Protein AF-A0A6G6YBS6-F1 (afdb_monomer)

Radius of gyration: 15.55 Å; Cα contacts (8 Å, |Δi|>4): 5; chains: 1; bounding box: 33×29×32 Å

Sequence (47 aa):
MFGWTPDGFWNATPEELAALVRAAGGEEAAPPDGAVIARLKEQFPDG

Mean predicted aligned error: 7.68 Å

Organism: NCBI:txid2711215

Structure (mmCIF, N/CA/C/O backbone):
data_AF-A0A6G6YBS6-F1
#
_entry.id   AF-A0A6G6YBS6-F1
#
loop_
_atom_site.group_PDB
_atom_site.id
_atom_site.type_symbol
_atom_site.label_atom_id
_atom_site.label_alt_id
_atom_site.label_comp_id
_atom_site.label_asym_id
_atom_site.label_entity_id
_atom_site.label_seq_id
_atom_site.pdbx_PDB_ins_code
_atom_site.Cartn_x
_atom_site.Cartn_y
_atom_site.Cartn_z
_atom_site.occupancy
_atom_site.B_iso_or_equiv
_atom_site.auth_seq_id
_atom_site.auth_comp_id
_atom_site.auth_asym_id
_atom_site.auth_atom_id
_atom_site.pdbx_PDB_model_num
ATOM 1 N N . MET A 1 1 ? -18.097 -4.852 -6.493 1.00 61.25 1 MET A N 1
ATOM 2 C CA . MET A 1 1 ? -17.749 -3.914 -5.401 1.00 61.25 1 MET A CA 1
ATOM 3 C C . MET A 1 1 ? -18.094 -4.610 -4.094 1.00 61.25 1 MET A C 1
ATOM 5 O O . MET A 1 1 ? -19.211 -5.090 -3.989 1.00 61.25 1 MET A O 1
ATOM 9 N N . PHE A 1 2 ? -17.158 -4.748 -3.153 1.00 69.56 2 PHE A N 1
ATOM 10 C CA . PHE A 1 2 ? -17.272 -5.653 -1.992 1.00 69.56 2 PHE A CA 1
ATOM 11 C C . PHE A 1 2 ? -18.347 -5.283 -0.945 1.00 69.56 2 PHE A C 1
ATOM 13 O O . PHE A 1 2 ? -18.442 -5.943 0.080 1.00 69.56 2 PHE A O 1
ATOM 20 N N . GLY A 1 3 ? -19.171 -4.254 -1.185 1.0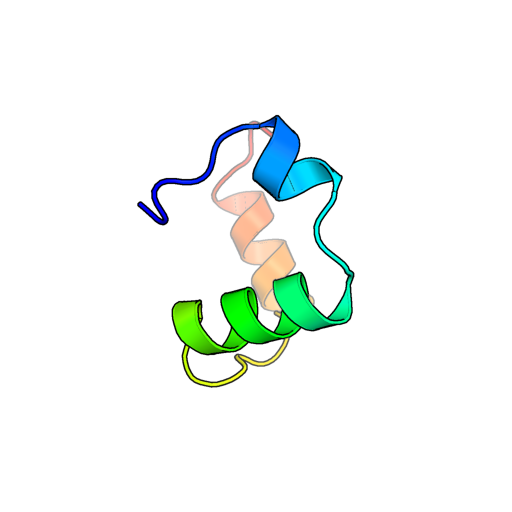0 79.81 3 GLY A N 1
ATOM 21 C CA . GLY A 1 3 ? -20.295 -3.886 -0.311 1.00 79.81 3 GLY A CA 1
ATOM 22 C C . GLY A 1 3 ? -19.893 -3.343 1.064 1.00 79.81 3 GLY A C 1
ATOM 23 O O . GLY A 1 3 ? -20.736 -3.259 1.950 1.00 79.81 3 GLY A O 1
ATOM 24 N N . TRP A 1 4 ? -18.620 -2.998 1.259 1.00 83.81 4 TRP A N 1
ATOM 25 C CA . TRP A 1 4 ? -18.101 -2.539 2.543 1.00 83.81 4 TRP A CA 1
ATOM 26 C C . TRP A 1 4 ? -18.461 -1.084 2.831 1.00 83.81 4 TRP A C 1
ATOM 28 O O . TRP A 1 4 ? -18.377 -0.218 1.958 1.00 83.81 4 TRP A O 1
ATOM 38 N N . THR A 1 5 ? -18.817 -0.820 4.087 1.00 91.00 5 THR A N 1
ATOM 39 C CA . THR A 1 5 ? -18.860 0.535 4.637 1.00 91.00 5 THR A CA 1
ATOM 40 C C . THR A 1 5 ? -17.438 1.001 4.981 1.00 91.00 5 THR A C 1
ATOM 42 O O . THR A 1 5 ? -16.560 0.161 5.208 1.00 91.00 5 THR A O 1
ATOM 45 N N 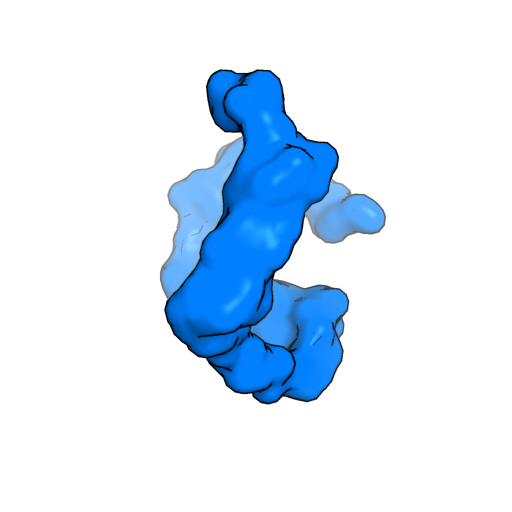. PRO A 1 6 ? -17.185 2.321 5.060 1.00 90.12 6 PRO A N 1
ATOM 46 C CA . PRO A 1 6 ? -15.885 2.846 5.481 1.00 90.12 6 PRO A CA 1
ATOM 47 C C . PRO A 1 6 ? -15.412 2.283 6.829 1.00 90.12 6 PRO A C 1
ATOM 49 O O . PRO A 1 6 ? -14.256 1.893 6.956 1.00 90.12 6 PRO A O 1
ATOM 52 N N . ASP A 1 7 ? -16.310 2.168 7.811 1.00 93.62 7 ASP A N 1
ATOM 53 C CA . ASP A 1 7 ? -15.995 1.592 9.124 1.00 93.62 7 ASP A CA 1
ATOM 54 C C . ASP A 1 7 ? -15.597 0.116 9.051 1.00 93.62 7 ASP A C 1
ATOM 56 O O . ASP A 1 7 ? -14.707 -0.320 9.780 1.00 93.62 7 ASP A O 1
ATOM 60 N N . GLY A 1 8 ? -16.236 -0.656 8.166 1.00 92.56 8 GLY A N 1
ATOM 61 C CA . GLY A 1 8 ? -15.894 -2.061 7.948 1.00 92.56 8 GLY A CA 1
ATOM 62 C C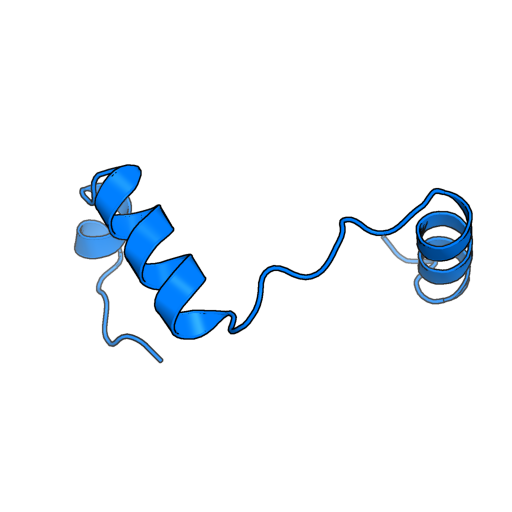 . GLY A 1 8 ? -14.485 -2.230 7.381 1.00 92.56 8 GLY A C 1
ATOM 63 O O . GLY A 1 8 ? -13.768 -3.134 7.790 1.00 92.56 8 GLY A O 1
ATOM 64 N N . PHE A 1 9 ? -14.060 -1.322 6.499 1.00 90.19 9 PHE A N 1
ATOM 65 C CA . PHE A 1 9 ? -12.698 -1.320 5.967 1.00 90.19 9 PHE A CA 1
ATOM 66 C C . PHE A 1 9 ? -11.660 -0.955 7.035 1.00 90.19 9 PHE A C 1
ATOM 68 O O . PHE A 1 9 ? -10.662 -1.655 7.180 1.00 90.19 9 PHE A O 1
ATOM 75 N N . TRP A 1 10 ? -11.892 0.120 7.795 1.00 92.06 10 TRP A N 1
ATOM 76 C CA . TRP A 1 10 ? -10.898 0.624 8.749 1.00 92.06 10 TRP A CA 1
ATOM 77 C C . TRP A 1 10 ? -10.728 -0.235 10.005 1.00 92.06 10 TRP A C 1
ATOM 79 O O . TRP A 1 10 ? -9.687 -0.141 10.650 1.00 92.06 10 TRP A O 1
ATOM 89 N N . ASN A 1 11 ? -11.711 -1.073 10.346 1.00 95.00 11 ASN A N 1
ATOM 90 C CA . ASN A 1 11 ? -11.618 -2.003 11.476 1.00 95.00 11 ASN A CA 1
ATOM 91 C C . ASN A 1 11 ? -11.132 -3.412 11.091 1.00 95.00 11 ASN A C 1
ATOM 93 O O . ASN A 1 11 ? -10.917 -4.227 11.987 1.00 95.00 11 ASN A O 1
ATOM 97 N N . ALA A 1 12 ? -10.981 -3.720 9.799 1.00 93.69 12 ALA A N 1
ATOM 98 C CA . ALA A 1 12 ? -10.525 -5.034 9.350 1.00 93.69 12 ALA A CA 1
ATOM 99 C C . ALA A 1 12 ? -9.064 -5.289 9.747 1.00 93.69 12 ALA A C 1
ATOM 101 O O . ALA A 1 12 ? -8.233 -4.371 9.748 1.00 93.69 12 ALA A O 1
ATOM 102 N N . THR A 1 13 ? -8.721 -6.543 10.045 1.00 95.06 13 THR A N 1
ATOM 103 C CA . THR A 1 13 ? -7.326 -6.887 10.339 1.00 95.06 13 THR A CA 1
ATOM 104 C C . THR A 1 13 ? -6.486 -6.949 9.057 1.00 95.06 13 THR A C 1
ATOM 106 O O . THR A 1 13 ? -7.010 -7.196 7.963 1.00 95.06 13 THR A O 1
ATOM 109 N N . PRO A 1 14 ? -5.154 -6.774 9.153 1.00 91.38 14 PRO A N 1
ATOM 110 C CA . PRO A 1 14 ? -4.267 -6.955 8.009 1.00 91.38 14 PRO A CA 1
ATOM 111 C C . PRO A 1 14 ? -4.402 -8.333 7.343 1.00 91.38 14 PRO A C 1
ATOM 113 O O . PRO A 1 14 ? -4.316 -8.423 6.117 1.00 91.38 14 PRO A O 1
ATOM 116 N N . GLU A 1 15 ? -4.635 -9.406 8.109 1.00 93.69 15 GLU A N 1
ATOM 117 C CA . GLU A 1 15 ? -4.815 -10.751 7.547 1.00 93.69 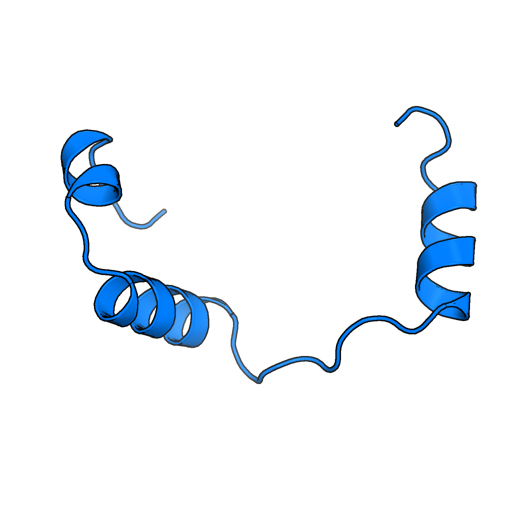15 GLU A CA 1
ATOM 118 C C . GLU A 1 15 ? -6.108 -10.878 6.735 1.00 93.69 15 GLU A C 1
ATOM 120 O O . GLU A 1 15 ? -6.096 -11.491 5.662 1.00 93.69 15 GLU A O 1
ATOM 125 N N . GLU A 1 16 ? -7.204 -10.287 7.215 1.00 91.88 16 GLU A N 1
ATOM 126 C CA . GLU A 1 16 ? -8.496 -10.263 6.521 1.00 91.88 16 GLU A CA 1
ATOM 127 C C . GLU A 1 16 ? -8.398 -9.480 5.208 1.00 91.88 16 GLU A C 1
ATOM 129 O O . GLU A 1 16 ? -8.844 -9.955 4.159 1.00 91.88 16 GLU A O 1
ATOM 134 N N . LEU A 1 17 ? -7.736 -8.320 5.239 1.00 90.50 17 LEU A N 1
ATOM 135 C CA . LEU A 1 17 ? -7.472 -7.516 4.046 1.00 90.50 17 LEU A CA 1
ATOM 136 C C . LEU A 1 17 ? -6.587 -8.269 3.049 1.00 90.50 17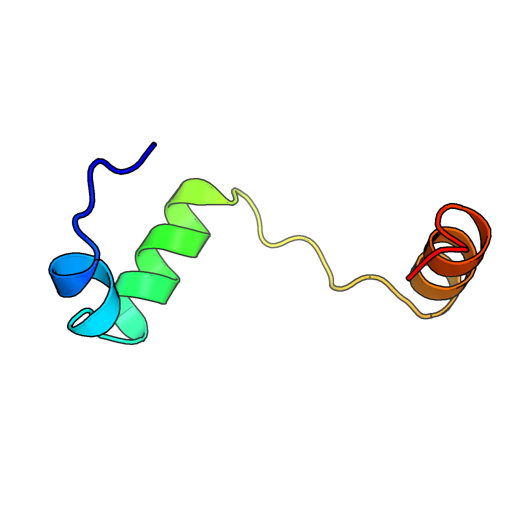 LEU A C 1
ATOM 138 O O . LEU A 1 17 ? -6.886 -8.295 1.855 1.00 90.50 17 LEU A O 1
ATOM 142 N N . ALA A 1 18 ? -5.529 -8.931 3.518 1.00 87.81 18 ALA A N 1
ATOM 143 C CA . ALA A 1 18 ? -4.653 -9.718 2.658 1.00 87.81 18 ALA A CA 1
ATOM 144 C C . ALA A 1 18 ? -5.390 -10.912 2.028 1.00 87.81 18 ALA A C 1
ATOM 146 O O . ALA A 1 18 ? -5.185 -11.215 0.852 1.00 87.81 18 ALA A O 1
ATOM 147 N N . ALA A 1 19 ? -6.268 -11.583 2.780 1.00 88.88 19 ALA A N 1
ATOM 148 C CA . ALA A 1 19 ? -7.108 -12.655 2.252 1.00 88.88 19 ALA A CA 1
ATOM 149 C C . ALA A 1 19 ? -8.069 -12.141 1.172 1.00 88.88 19 ALA A C 1
ATOM 151 O O . ALA A 1 19 ? -8.191 -12.772 0.121 1.00 88.88 19 ALA A O 1
ATOM 152 N N . LEU A 1 20 ? -8.684 -10.976 1.393 1.00 88.62 20 LEU A N 1
ATOM 153 C CA . LEU A 1 20 ? -9.548 -10.324 0.415 1.00 88.62 20 LEU A CA 1
ATOM 154 C C . LEU A 1 20 ? -8.784 -9.939 -0.858 1.00 88.62 20 LEU A C 1
ATOM 156 O O . LEU A 1 20 ? -9.243 -10.250 -1.954 1.00 88.62 20 LEU A O 1
ATOM 160 N N . VAL A 1 21 ? -7.618 -9.300 -0.726 1.00 86.62 21 VAL A N 1
ATOM 161 C CA . VAL A 1 21 ? -6.776 -8.898 -1.865 1.00 86.62 21 VAL A CA 1
ATOM 162 C C . VAL A 1 21 ? -6.352 -10.114 -2.682 1.00 86.62 21 VAL A C 1
ATOM 164 O O . VAL A 1 21 ? -6.467 -10.079 -3.903 1.00 86.62 21 VAL A O 1
ATOM 167 N N . ARG A 1 22 ? -5.945 -11.215 -2.038 1.00 85.19 22 ARG A N 1
ATOM 168 C CA . ARG A 1 22 ? -5.629 -12.471 -2.741 1.00 85.19 22 ARG A CA 1
ATOM 169 C C . ARG A 1 22 ? -6.844 -13.051 -3.465 1.00 85.19 22 ARG A C 1
ATOM 171 O O . ARG A 1 22 ? -6.732 -13.458 -4.616 1.00 85.19 22 ARG A O 1
ATOM 178 N N . ALA A 1 23 ? -8.009 -13.066 -2.817 1.00 85.94 23 ALA A N 1
ATOM 179 C CA . ALA A 1 23 ? -9.241 -13.561 -3.428 1.00 85.94 23 ALA A CA 1
ATOM 180 C C . ALA A 1 23 ? -9.703 -12.694 -4.617 1.00 85.94 23 ALA A C 1
ATOM 182 O O . ALA A 1 23 ? -10.284 -13.212 -5.567 1.00 85.94 23 ALA A O 1
ATOM 183 N N .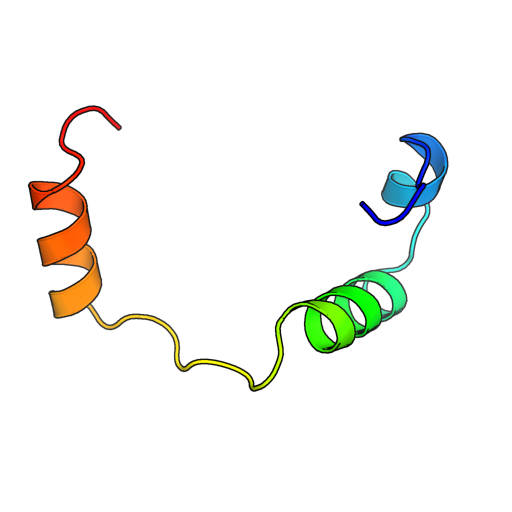 ALA A 1 24 ? -9.444 -11.385 -4.566 1.00 84.56 24 ALA A N 1
ATOM 184 C CA . ALA A 1 24 ? -9.815 -10.421 -5.599 1.00 84.56 24 ALA A CA 1
ATOM 185 C C . ALA A 1 24 ? -8.813 -10.341 -6.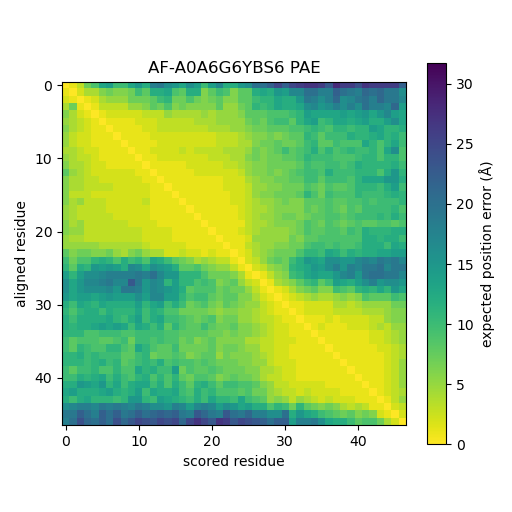762 1.00 84.56 24 ALA A C 1
ATOM 187 O O . ALA A 1 24 ? -9.216 -10.101 -7.899 1.00 84.56 24 ALA A O 1
ATOM 188 N N . GLY A 1 25 ? -7.519 -10.475 -6.461 1.00 76.88 25 GLY A N 1
ATOM 189 C CA . GLY A 1 25 ? -6.405 -10.173 -7.361 1.00 76.88 25 GLY A CA 1
ATOM 190 C C . GLY A 1 25 ? -5.964 -11.316 -8.274 1.00 76.88 25 GLY A C 1
ATOM 191 O O . GLY A 1 25 ? -5.202 -11.067 -9.201 1.00 76.88 25 GLY A O 1
ATOM 192 N N . GLY A 1 26 ? -6.448 -12.543 -8.062 1.00 71.81 26 GLY A N 1
ATOM 193 C CA . GLY A 1 26 ? -5.950 -13.709 -8.801 1.00 71.81 26 GLY A CA 1
ATOM 194 C C . GLY A 1 26 ? -4.488 -14.035 -8.458 1.00 71.81 26 GLY A C 1
ATOM 195 O O . GLY A 1 26 ? -4.005 -13.641 -7.398 1.00 71.81 26 GLY A O 1
ATOM 196 N N . GLU A 1 27 ? -3.799 -14.796 -9.319 1.00 63.31 27 GLU A N 1
ATOM 197 C CA . GLU A 1 27 ? -2.393 -15.183 -9.102 1.00 63.31 27 GLU A CA 1
ATOM 198 C C . GLU A 1 27 ? -1.495 -13.967 -8.839 1.00 63.31 27 GLU A C 1
ATOM 200 O O . GLU A 1 27 ? -1.588 -12.943 -9.516 1.00 63.31 27 GLU A O 1
ATOM 205 N N . GLU A 1 28 ? -0.615 -14.104 -7.845 1.00 69.44 28 GLU A N 1
ATOM 206 C CA . GLU A 1 28 ? 0.332 -13.073 -7.430 1.00 69.44 28 GLU A CA 1
ATOM 207 C C . GLU A 1 28 ? 1.260 -12.721 -8.602 1.00 69.44 28 GLU A C 1
ATOM 209 O O . GLU A 1 28 ? 2.189 -13.457 -8.938 1.00 69.44 28 GLU A O 1
ATOM 214 N N . ALA A 1 29 ? 0.978 -11.599 -9.267 1.00 72.38 29 ALA A N 1
ATOM 215 C CA . ALA A 1 29 ? 1.827 -11.100 -10.333 1.00 72.38 29 ALA A CA 1
ATOM 216 C C . ALA A 1 29 ? 3.150 -10.608 -9.737 1.00 72.38 29 ALA A C 1
ATOM 218 O O . ALA A 1 29 ? 3.167 -9.896 -8.730 1.00 72.38 29 ALA A O 1
ATOM 219 N N . ALA A 1 30 ? 4.263 -10.969 -10.380 1.00 80.12 30 ALA A N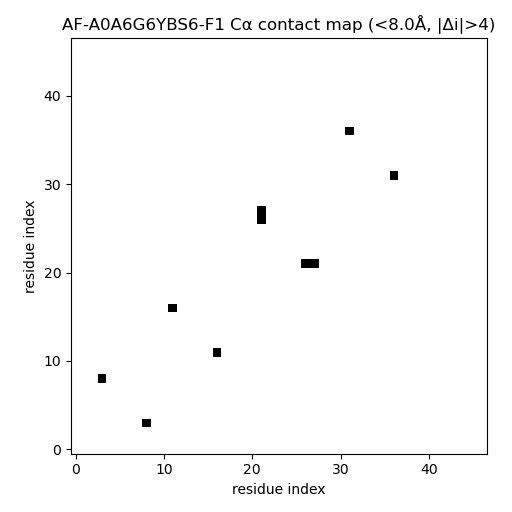 1
ATOM 220 C CA . ALA A 1 30 ? 5.572 -10.480 -9.977 1.00 80.12 30 ALA A CA 1
ATOM 221 C C . ALA A 1 30 ? 5.582 -8.936 -9.969 1.00 80.12 30 ALA A C 1
ATOM 223 O O . ALA A 1 30 ? 5.015 -8.322 -10.883 1.00 80.12 30 ALA A O 1
ATOM 224 N N . PRO A 1 31 ? 6.227 -8.298 -8.973 1.00 84.38 31 PRO A N 1
ATOM 225 C CA . PRO A 1 31 ? 6.376 -6.850 -8.954 1.00 84.38 31 PRO A CA 1
ATOM 226 C C . PRO A 1 31 ? 6.989 -6.347 -10.271 1.00 84.38 31 PRO A C 1
ATOM 228 O O . PRO A 1 31 ? 7.887 -7.007 -10.805 1.00 84.38 31 PRO A O 1
ATOM 231 N N . PRO A 1 32 ? 6.547 -5.191 -10.804 1.00 87.38 32 PRO A N 1
ATOM 232 C CA . PRO A 1 32 ? 7.125 -4.638 -12.020 1.00 87.38 32 PRO A CA 1
ATOM 233 C C . PRO A 1 32 ? 8.603 -4.311 -11.795 1.00 87.38 32 PRO A C 1
ATOM 235 O O . PRO A 1 32 ? 8.980 -3.726 -10.777 1.00 87.38 32 PRO A O 1
ATOM 238 N N . ASP A 1 33 ? 9.440 -4.675 -12.760 1.00 92.44 33 ASP A N 1
ATOM 239 C CA . ASP A 1 33 ? 10.852 -4.315 -12.736 1.00 92.44 33 ASP A CA 1
ATOM 240 C C . ASP A 1 33 ? 11.071 -2.830 -13.088 1.00 92.44 33 ASP A C 1
ATOM 242 O O . ASP A 1 33 ? 10.155 -2.088 -13.463 1.00 92.44 33 ASP A O 1
ATOM 246 N N . GLY A 1 34 ? 12.321 -2.375 -12.974 1.00 94.19 34 GLY A N 1
ATOM 247 C CA . GLY A 1 34 ? 12.684 -0.986 -13.256 1.00 94.19 34 GLY A CA 1
ATOM 248 C C . GLY A 1 34 ? 12.384 -0.540 -14.693 1.00 94.19 34 GLY A C 1
ATOM 249 O O . GLY A 1 34 ? 12.084 0.635 -14.906 1.00 94.19 34 GLY A O 1
ATOM 250 N N . ALA A 1 35 ? 12.417 -1.454 -15.668 1.00 94.56 35 ALA A N 1
ATOM 251 C CA . ALA A 1 35 ? 12.120 -1.138 -17.063 1.00 94.56 35 ALA A CA 1
ATOM 252 C C . ALA A 1 35 ? 10.613 -0.939 -17.276 1.00 94.56 35 ALA A C 1
ATOM 254 O O . ALA A 1 35 ? 10.203 0.004 -17.959 1.00 94.56 35 ALA A O 1
ATOM 255 N N . VAL A 1 36 ? 9.784 -1.768 -16.635 1.00 93.94 36 VAL A N 1
ATOM 256 C CA . VAL A 1 36 ? 8.326 -1.596 -16.620 1.00 93.94 36 VAL A CA 1
ATOM 257 C C . VAL A 1 36 ? 7.955 -0.272 -15.951 1.00 93.94 36 VAL A C 1
ATOM 259 O O . VAL A 1 36 ? 7.157 0.486 -16.503 1.00 93.94 36 VAL A O 1
ATOM 262 N N . ILE A 1 37 ? 8.572 0.059 -14.812 1.00 93.25 37 ILE A N 1
ATOM 263 C CA . ILE A 1 37 ? 8.319 1.332 -14.119 1.00 93.25 37 ILE A CA 1
ATOM 264 C C . ILE A 1 37 ? 8.718 2.530 -14.993 1.00 93.25 37 ILE A C 1
ATOM 266 O O . ILE A 1 37 ? 7.964 3.500 -15.068 1.00 93.25 37 ILE A O 1
ATOM 270 N N . ALA A 1 38 ? 9.876 2.482 -15.663 1.00 93.69 38 ALA A N 1
ATOM 271 C CA . ALA A 1 38 ? 10.319 3.554 -16.558 1.00 93.69 38 ALA A CA 1
ATOM 272 C C . ALA A 1 38 ? 9.310 3.797 -17.692 1.00 93.69 38 ALA A C 1
ATOM 274 O O . ALA A 1 38 ? 8.879 4.929 -17.903 1.00 93.69 38 ALA A O 1
ATOM 275 N N . ARG A 1 39 ? 8.845 2.721 -18.335 1.00 93.06 39 ARG A N 1
ATOM 276 C CA . ARG A 1 39 ? 7.825 2.792 -19.386 1.00 93.06 39 ARG A CA 1
ATOM 277 C C . ARG A 1 39 ? 6.501 3.375 -18.887 1.00 93.06 39 ARG A C 1
ATOM 279 O O . ARG A 1 39 ? 5.878 4.157 -19.598 1.00 93.06 39 ARG A O 1
ATOM 286 N N . LEU A 1 40 ? 6.060 3.013 -17.680 1.00 92.06 40 LEU A N 1
ATOM 287 C CA . LEU A 1 40 ? 4.829 3.561 -17.099 1.00 92.06 40 LEU A CA 1
ATOM 288 C C . LEU A 1 40 ? 4.948 5.070 -16.847 1.00 92.06 40 LEU A C 1
ATOM 290 O O . LEU A 1 40 ? 4.017 5.808 -17.152 1.00 92.06 40 LEU A O 1
ATOM 294 N N . LYS A 1 41 ? 6.100 5.544 -16.361 1.00 91.50 41 LYS A N 1
ATOM 295 C CA . LYS A 1 41 ? 6.348 6.981 -16.153 1.00 91.50 41 LYS A CA 1
ATOM 296 C C . LYS A 1 41 ? 6.308 7.786 -17.454 1.00 91.50 41 LYS A C 1
ATOM 298 O O . LYS A 1 41 ? 5.809 8.902 -17.456 1.00 91.50 41 LYS A O 1
ATOM 303 N N . GLU A 1 42 ? 6.806 7.225 -18.554 1.00 93.12 42 GLU A N 1
ATOM 304 C CA . GLU A 1 42 ? 6.723 7.858 -19.880 1.00 93.12 42 GLU A CA 1
ATOM 305 C C . GLU A 1 42 ? 5.282 7.910 -20.411 1.00 93.12 42 GLU A C 1
ATOM 307 O O . GLU A 1 42 ? 4.900 8.872 -21.075 1.00 93.12 42 GLU A O 1
ATOM 312 N N . GLN A 1 43 ? 4.477 6.880 -20.127 1.00 92.19 43 GLN A N 1
ATOM 313 C CA . GLN A 1 43 ? 3.082 6.780 -20.572 1.00 92.19 43 GLN A CA 1
ATOM 314 C C . GLN A 1 43 ? 2.116 7.664 -19.773 1.00 92.19 43 GLN A C 1
ATOM 316 O O . GLN A 1 43 ? 1.084 8.064 -20.311 1.00 92.19 43 GLN A O 1
ATOM 321 N N . PHE A 1 44 ? 2.443 7.973 -18.517 1.00 88.44 44 PHE A N 1
ATOM 322 C CA . PHE A 1 44 ? 1.629 8.792 -17.618 1.00 88.44 44 PHE A CA 1
ATOM 323 C C . PHE A 1 44 ? 2.474 9.940 -17.036 1.00 88.44 44 PHE A C 1
ATOM 325 O O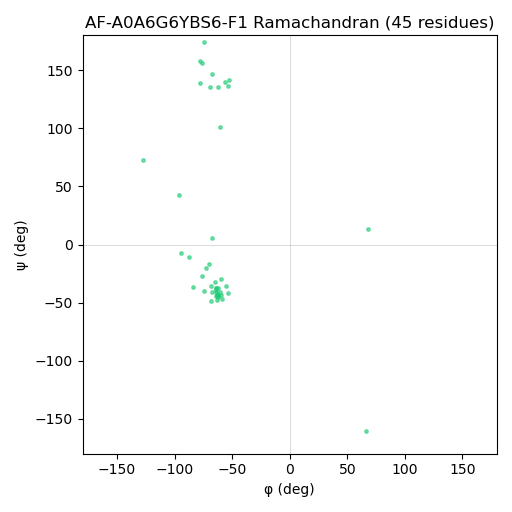 . PHE A 1 44 ? 2.861 9.885 -15.868 1.00 88.44 44 PHE A O 1
ATOM 332 N N . PRO A 1 45 ? 2.801 10.967 -17.843 1.00 78.00 45 PRO A N 1
ATOM 333 C CA . PRO A 1 45 ? 3.705 12.046 -17.434 1.00 78.00 45 PRO A CA 1
ATOM 334 C C . PRO A 1 45 ? 3.110 12.998 -16.379 1.00 78.00 45 PRO A C 1
ATOM 336 O O . PRO A 1 45 ? 3.863 13.704 -15.710 1.00 78.00 45 PRO A O 1
ATOM 339 N N . ASP A 1 46 ? 1.787 12.993 -16.200 1.00 74.88 46 ASP A N 1
ATOM 340 C CA . ASP A 1 46 ? 1.041 13.975 -15.401 1.00 74.88 46 ASP A CA 1
ATOM 341 C C . ASP A 1 46 ? 0.759 13.495 -13.964 1.00 74.88 46 ASP A C 1
ATOM 343 O O . ASP A 1 46 ? -0.366 13.624 -13.491 1.00 74.88 46 ASP A O 1
ATOM 347 N N . GLY A 1 47 ? 1.757 12.886 -13.310 1.00 60.25 47 GLY A N 1
ATOM 348 C CA . GLY A 1 47 ? 1.636 12.242 -11.988 1.00 60.25 47 GLY A CA 1
ATOM 349 C C . GLY A 1 47 ? 0.799 12.981 -10.942 1.00 60.25 47 GLY A C 1
ATOM 350 O O . GLY A 1 47 ? 0.902 14.225 -10.852 1.00 60.25 47 GLY A O 1
#

Foldseek 3Di:
DPPDDPVRVVPDDPVRVVVVCCVVVDPDDDDDDPVSVVVVCVVCVPD

pLDDT: mean 85.83, std 9.48, range [60.25, 95.06]

InterPro domains:
  IPR019056 Phage tail assembly chaperone protein, TAC6 [PF09550] (3-47)

Solvent-accessible surface area (backbone atoms only — not comparable to full-atom values): 3135 Å² total; per-residue (Å²): 129,92,82,71,51,74,68,58,59,74,69,53,50,73,67,58,51,50,52,49,50,48,72,73,61,55,76,86,72,77,80,77,51,72,69,57,51,52,52,50,47,72,75,51,75,83,119

Secondary structure (DSSP, 8-state):
-----HHHHHTS-HHHHHHHHHHHH-S-PPPP-HHHHHHHHHH----